Protein AF-A0A8J2K174-F1 (afdb_monomer)

Radius of gyration: 14.91 Å; Cα contacts (8 Å, |Δi|>4): 85; chains: 1; bounding box: 28×33×43 Å

Sequence (84 aa):
MYGVSFNVVLQAAFTGGVRNFMLEKNIEIPEAIHCVVPLPVPGHPGKLRNHMTAILNTLPVGIEDPRERIRDIQKSFRSLQSSS

Solvent-accessible surface area (backbone atoms only — not comparable to full-atom values): 5193 Å² total; per-residue (Å²): 131,91,88,70,57,70,67,42,53,52,51,40,52,51,35,49,50,53,38,52,51,31,57,78,66,74,43,87,76,51,64,56,45,82,43,81,46,78,40,89,47,89,85,70,67,102,59,100,66,98,74,74,44,68,45,87,42,77,42,56,39,48,52,77,53,68,72,57,33,40,53,50,48,44,54,54,52,53,54,54,64,72,72,109

Secondary structure (DSSP, 8-state):
-----HHHHHHHHHHHHHHHHHHHTT----S-EEEEEEEPPTT--SS-----EEEEEEE-TT---HHHHHHHHHHHHHHHHTT-

Nearest PDB structures (foldseek):
  5owv-assembly1_D  TM=2.476E-01  e=5.466E+00  Campylobacter jejuni
  3w1i-assembly1_E  TM=2.344E-01  e=5.466E+00  Aquifex aeolicus VF5

Foldseek 3Di:
DLPADPVLVVLLVVLQVVLVVCVVVVHDFDQWDWDKAKDDDPPDDPDPDPDIDIDTFIQGSVDDDSVVSSVVSRVRVVVVVVVD

Organism: NCBI:txid39272

Structure (mmCIF, N/CA/C/O backbone):
data_AF-A0A8J2K174-F1
#
_entry.id   AF-A0A8J2K174-F1
#
loop_
_atom_site.group_PDB
_atom_site.id
_atom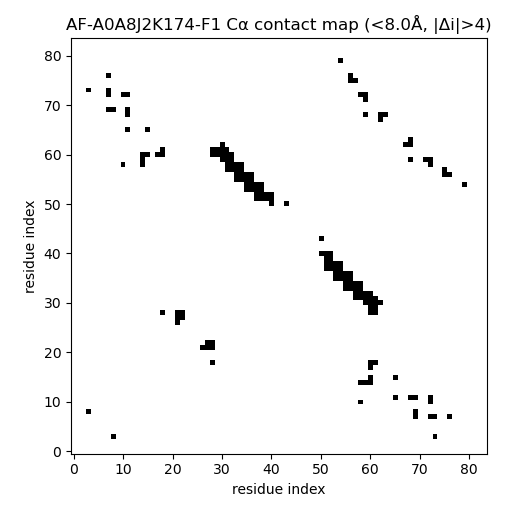_site.type_symbol
_atom_site.label_atom_id
_atom_site.label_alt_id
_atom_site.label_comp_id
_atom_site.label_asym_id
_atom_site.label_entity_id
_atom_site.label_seq_id
_atom_site.pdbx_PDB_ins_code
_atom_site.Cartn_x
_atom_site.Cartn_y
_atom_site.Cartn_z
_atom_site.occupancy
_atom_site.B_iso_or_equiv
_atom_site.auth_seq_id
_atom_site.auth_comp_id
_atom_site.auth_asym_id
_atom_site.auth_atom_id
_atom_site.pdbx_PDB_model_num
ATOM 1 N N . MET A 1 1 ? 8.465 -19.346 0.224 1.00 54.62 1 MET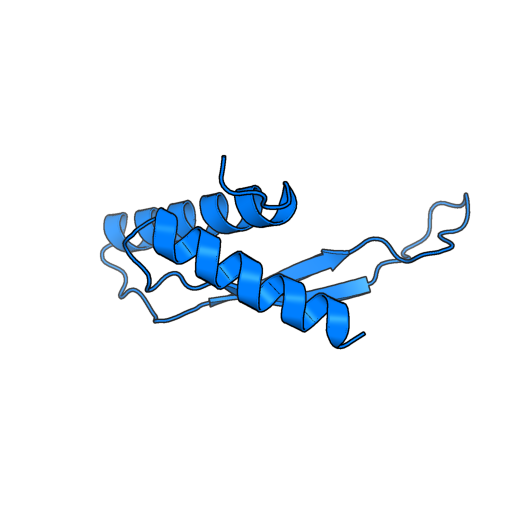 A N 1
ATOM 2 C CA . MET A 1 1 ? 8.824 -18.018 -0.328 1.00 54.62 1 MET A CA 1
ATOM 3 C C . MET A 1 1 ? 7.585 -17.470 -1.037 1.00 54.62 1 MET A C 1
ATOM 5 O O . MET A 1 1 ? 6.990 -18.228 -1.785 1.00 54.62 1 MET A O 1
ATOM 9 N N . TYR A 1 2 ? 7.130 -16.240 -0.764 1.00 68.94 2 TYR A N 1
ATOM 10 C CA . TYR A 1 2 ? 5.787 -15.768 -1.174 1.00 68.94 2 TYR A CA 1
ATOM 11 C C . TYR A 1 2 ? 5.601 -15.485 -2.683 1.00 68.94 2 TYR A C 1
ATOM 13 O O . TYR A 1 2 ? 4.498 -15.138 -3.091 1.00 68.94 2 TYR A O 1
ATOM 21 N N . GLY A 1 3 ? 6.638 -15.630 -3.520 1.00 83.38 3 GLY A N 1
ATOM 22 C CA . GLY A 1 3 ? 6.520 -15.456 -4.978 1.00 83.38 3 GLY A CA 1
ATOM 23 C C . GLY A 1 3 ? 6.096 -14.048 -5.423 1.00 83.38 3 GLY A C 1
ATOM 24 O O . GLY A 1 3 ? 5.468 -13.907 -6.471 1.00 83.38 3 GLY A O 1
ATOM 25 N N . VAL A 1 4 ? 6.397 -13.025 -4.614 1.00 87.31 4 VAL A N 1
ATOM 26 C CA . VAL A 1 4 ? 5.977 -11.633 -4.841 1.00 87.31 4 VAL A CA 1
ATOM 27 C C . VAL A 1 4 ? 7.104 -10.794 -5.448 1.00 87.31 4 VAL A C 1
ATOM 29 O O . VAL A 1 4 ? 8.282 -11.102 -5.264 1.00 87.31 4 VAL A O 1
ATOM 32 N N . SER A 1 5 ? 6.756 -9.710 -6.148 1.00 87.50 5 SER A N 1
ATOM 33 C CA . SER A 1 5 ? 7.752 -8.762 -6.666 1.00 87.50 5 SER A CA 1
ATOM 34 C C . SER A 1 5 ? 8.389 -7.931 -5.544 1.00 87.50 5 SER A C 1
ATOM 36 O O . SER A 1 5 ? 7.774 -7.701 -4.502 1.00 87.50 5 SER A O 1
ATOM 38 N N . PHE A 1 6 ? 9.597 -7.408 -5.774 1.00 89.12 6 PHE A N 1
ATOM 39 C CA . PHE A 1 6 ? 10.259 -6.506 -4.824 1.00 89.12 6 PHE A CA 1
ATOM 40 C C . PHE A 1 6 ? 9.419 -5.255 -4.507 1.00 89.12 6 PHE A C 1
ATOM 42 O O . PHE A 1 6 ? 9.356 -4.833 -3.355 1.00 89.12 6 PHE A O 1
ATOM 49 N N . ASN A 1 7 ? 8.704 -4.709 -5.498 1.00 88.25 7 ASN A N 1
ATOM 50 C CA . ASN A 1 7 ? 7.819 -3.557 -5.303 1.00 88.25 7 ASN A CA 1
ATOM 51 C C . ASN A 1 7 ? 6.694 -3.867 -4.296 1.00 88.25 7 ASN A C 1
ATOM 53 O O . ASN A 1 7 ? 6.415 -3.064 -3.411 1.00 88.25 7 ASN A O 1
ATOM 57 N N . VAL A 1 8 ? 6.110 -5.070 -4.359 1.00 90.94 8 VAL A N 1
ATOM 58 C CA . VAL A 1 8 ? 5.090 -5.513 -3.390 1.00 90.94 8 VAL A CA 1
ATOM 59 C C . VAL A 1 8 ? 5.667 -5.578 -1.974 1.00 90.94 8 VAL A C 1
ATOM 61 O O . VAL A 1 8 ? 5.011 -5.146 -1.029 1.00 90.94 8 VAL A O 1
ATOM 64 N N . VAL A 1 9 ? 6.901 -6.068 -1.816 1.00 92.69 9 VAL A N 1
ATOM 65 C CA . VAL A 1 9 ? 7.576 -6.094 -0.506 1.00 92.69 9 VAL A CA 1
ATOM 66 C C . VAL A 1 9 ? 7.775 -4.677 0.032 1.00 92.69 9 VAL A C 1
ATOM 68 O O . VAL A 1 9 ? 7.459 -4.417 1.192 1.00 92.69 9 VAL A O 1
ATOM 71 N N . LEU A 1 10 ? 8.253 -3.756 -0.809 1.00 92.62 10 LEU A N 1
ATOM 72 C CA . LEU A 1 10 ? 8.495 -2.368 -0.419 1.00 92.62 10 LEU A CA 1
ATOM 73 C C . LEU A 1 10 ? 7.197 -1.662 -0.002 1.00 92.62 10 LEU A C 1
ATOM 75 O O . LEU A 1 10 ? 7.149 -1.022 1.046 1.00 92.62 10 LEU A O 1
ATOM 79 N N . GLN A 1 11 ? 6.126 -1.837 -0.776 1.00 92.88 11 GLN A N 1
ATOM 80 C CA . G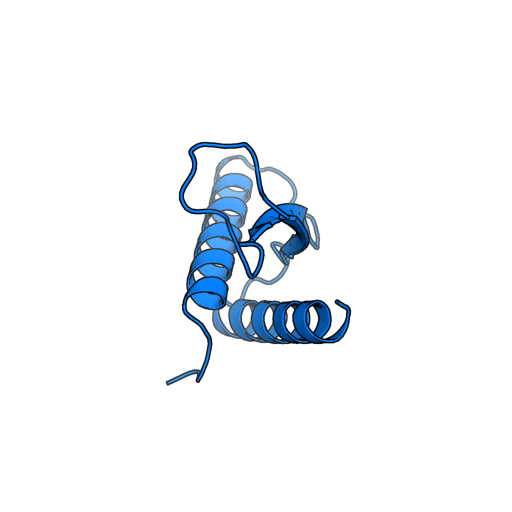LN A 1 11 ? 4.811 -1.285 -0.453 1.00 92.88 11 GLN A CA 1
ATOM 81 C C . GLN A 1 11 ? 4.243 -1.871 0.844 1.00 92.88 11 GLN A C 1
ATOM 83 O O . GLN A 1 11 ? 3.700 -1.128 1.659 1.00 92.88 11 GLN A O 1
ATOM 88 N N . ALA A 1 12 ? 4.397 -3.176 1.085 1.00 94.31 12 ALA A N 1
ATOM 89 C CA . ALA A 1 12 ? 3.941 -3.812 2.321 1.00 94.31 12 ALA A CA 1
ATOM 90 C C . ALA A 1 12 ? 4.705 -3.311 3.554 1.00 94.31 12 ALA A C 1
ATOM 92 O O . ALA A 1 12 ? 4.092 -3.051 4.595 1.00 94.31 12 ALA A O 1
ATOM 93 N N . ALA A 1 13 ? 6.023 -3.132 3.424 1.00 94.88 13 ALA A N 1
ATOM 94 C CA . ALA A 1 13 ? 6.859 -2.551 4.467 1.00 94.88 13 ALA A CA 1
ATOM 95 C C . ALA A 1 13 ? 6.447 -1.102 4.767 1.00 94.88 13 ALA A C 1
ATOM 97 O O . ALA A 1 13 ? 6.239 -0.759 5.928 1.00 94.88 13 ALA A O 1
ATOM 98 N N . PHE A 1 14 ? 6.241 -0.282 3.731 1.00 95.31 14 PHE A N 1
ATOM 99 C CA . PHE A 1 14 ? 5.790 1.102 3.887 1.00 95.31 14 PHE A CA 1
ATOM 100 C C . PHE A 1 14 ? 4.409 1.183 4.551 1.00 95.31 14 PHE A C 1
ATOM 102 O O . PHE A 1 14 ? 4.233 1.907 5.525 1.00 95.31 14 PHE A O 1
ATOM 109 N N . THR A 1 15 ? 3.456 0.366 4.096 1.00 97.06 15 THR A N 1
ATOM 110 C CA . THR A 1 15 ? 2.105 0.267 4.676 1.00 97.06 15 THR A CA 1
ATOM 111 C C . THR A 1 15 ? 2.164 -0.099 6.164 1.00 97.06 15 THR A C 1
ATOM 113 O O . THR A 1 15 ? 1.474 0.502 6.983 1.00 97.06 15 THR A O 1
ATOM 116 N N . GLY A 1 16 ? 3.031 -1.047 6.540 1.00 97.19 16 GLY A N 1
ATOM 117 C CA . GLY A 1 16 ? 3.252 -1.404 7.943 1.00 97.19 16 GLY A CA 1
ATOM 118 C C . GLY A 1 16 ? 3.904 -0.301 8.767 1.00 97.19 16 GLY A C 1
ATOM 119 O O . GLY A 1 16 ? 3.485 -0.065 9.895 1.00 97.19 16 GLY A O 1
ATOM 120 N N . GLY A 1 17 ? 4.883 0.401 8.197 1.00 97.12 17 GLY A N 1
ATOM 121 C CA . GLY A 1 17 ? 5.514 1.553 8.835 1.00 97.12 17 GLY A CA 1
ATOM 122 C C . GLY A 1 17 ? 4.513 2.671 9.121 1.00 97.12 17 GLY A C 1
ATOM 123 O O . GLY A 1 17 ? 4.464 3.170 10.241 1.00 97.12 17 GLY A O 1
ATOM 124 N N . VAL A 1 18 ? 3.661 3.007 8.148 1.00 97.19 18 VAL A N 1
ATOM 125 C CA . VAL A 1 18 ? 2.601 4.013 8.320 1.00 97.19 18 VAL A CA 1
ATOM 126 C C . VAL A 1 18 ? 1.592 3.581 9.384 1.00 97.19 18 VAL A C 1
ATOM 128 O O . VAL A 1 18 ? 1.261 4.383 10.254 1.00 97.19 18 VAL A O 1
ATOM 131 N N . ARG A 1 19 ? 1.153 2.314 9.378 1.00 97.75 19 ARG A N 1
ATOM 132 C CA . ARG A 1 19 ? 0.262 1.778 10.420 1.00 97.75 19 ARG A CA 1
ATOM 133 C C . ARG A 1 19 ? 0.882 1.910 11.814 1.00 97.75 19 ARG A C 1
ATOM 135 O O . ARG A 1 19 ? 0.230 2.400 12.730 1.00 97.75 19 ARG A O 1
ATOM 142 N N . ASN A 1 20 ? 2.139 1.497 11.972 1.00 97.75 20 ASN A N 1
ATOM 143 C CA . ASN A 1 20 ? 2.848 1.578 13.251 1.00 97.75 20 ASN A CA 1
ATOM 144 C C . ASN A 1 20 ? 2.990 3.025 13.729 1.00 97.75 20 ASN A C 1
ATOM 146 O O . ASN A 1 20 ? 2.797 3.301 14.908 1.00 97.75 20 ASN A O 1
ATOM 150 N N . PHE A 1 21 ? 3.271 3.950 12.811 1.00 98.19 21 PHE A N 1
ATOM 151 C CA . PHE A 1 21 ? 3.312 5.374 13.115 1.00 98.19 21 PHE A CA 1
ATOM 152 C C . PHE A 1 21 ? 1.947 5.902 13.587 1.00 98.19 21 PHE A C 1
ATOM 154 O O . PHE A 1 21 ? 1.885 6.612 14.586 1.00 98.19 21 PHE A O 1
ATOM 161 N N . MET A 1 22 ? 0.847 5.532 12.921 1.00 98.00 22 MET A N 1
ATOM 162 C CA . MET A 1 22 ? -0.507 5.920 13.344 1.00 98.00 22 MET A CA 1
ATOM 163 C C . MET A 1 22 ? -0.830 5.403 14.751 1.00 98.00 22 MET A C 1
ATOM 165 O O . MET A 1 22 ? -1.286 6.177 15.590 1.00 98.00 22 MET A O 1
ATOM 169 N N . LEU A 1 23 ? -0.510 4.135 15.033 1.00 97.69 23 LEU A N 1
ATOM 170 C CA . LEU A 1 23 ? -0.654 3.531 16.362 1.00 97.69 23 LEU A CA 1
ATOM 171 C C . LEU A 1 23 ? 0.143 4.291 17.428 1.00 97.69 23 LEU A C 1
ATOM 173 O O . LEU A 1 23 ? -0.407 4.648 18.465 1.00 97.69 23 LEU A O 1
ATOM 177 N N . GLU A 1 24 ? 1.418 4.588 17.161 1.00 98.50 24 GLU A N 1
ATOM 178 C CA . GLU A 1 24 ? 2.289 5.337 18.079 1.00 98.50 24 GLU A CA 1
ATOM 179 C C . GLU A 1 24 ? 1.729 6.731 18.402 1.00 98.50 24 GLU A C 1
ATOM 181 O O . GLU A 1 24 ? 1.908 7.247 19.505 1.00 98.50 24 GLU A O 1
ATOM 186 N N . LYS A 1 25 ? 1.034 7.352 17.444 1.00 98.31 25 LYS A N 1
ATOM 187 C CA . LYS A 1 25 ? 0.442 8.686 17.589 1.00 98.31 25 LYS A CA 1
ATOM 188 C C . LYS A 1 25 ? -1.015 8.679 18.058 1.00 98.31 25 LYS A C 1
ATOM 190 O O . LYS A 1 25 ? -1.596 9.757 18.146 1.00 98.31 25 LYS A O 1
ATOM 195 N N . ASN A 1 26 ? -1.593 7.521 18.393 1.00 98.06 26 ASN A N 1
ATOM 196 C CA . ASN A 1 26 ? -3.021 7.368 18.712 1.00 98.06 26 ASN A CA 1
ATOM 197 C C . ASN A 1 26 ? -3.944 7.946 17.619 1.00 98.06 26 ASN A C 1
ATOM 199 O O . ASN A 1 26 ? -4.990 8.523 17.909 1.00 98.06 26 ASN A O 1
ATOM 203 N N . ILE A 1 27 ? -3.528 7.823 16.358 1.00 98.06 27 ILE A N 1
ATOM 204 C CA . ILE A 1 27 ? -4.320 8.206 15.189 1.00 98.06 27 ILE A CA 1
ATOM 205 C C . ILE A 1 27 ? -5.187 7.008 14.800 1.00 98.06 27 ILE A C 1
ATOM 207 O O . ILE A 1 27 ? -4.701 5.877 14.747 1.00 98.06 27 ILE A O 1
ATOM 211 N N . GLU A 1 28 ? -6.464 7.260 14.515 1.00 97.81 28 GLU A N 1
ATOM 212 C CA . GLU A 1 28 ? -7.375 6.241 13.993 1.00 97.81 28 GLU A CA 1
ATOM 213 C C . GLU A 1 28 ? -6.824 5.645 12.690 1.00 97.81 28 GLU A C 1
ATOM 215 O O . GLU A 1 28 ? -6.409 6.371 11.784 1.00 97.81 28 GLU A O 1
ATOM 220 N N . ILE A 1 29 ? -6.800 4.315 12.603 1.00 97.81 29 ILE A N 1
ATOM 221 C CA . ILE A 1 29 ? -6.279 3.617 11.429 1.00 97.81 29 ILE A CA 1
ATOM 222 C C . ILE A 1 29 ? -7.422 3.470 10.422 1.00 97.81 29 ILE A C 1
ATOM 224 O O . ILE A 1 29 ? -8.367 2.734 10.706 1.00 97.81 29 ILE A O 1
ATOM 228 N N . PRO A 1 30 ? -7.352 4.120 9.248 1.00 97.31 30 PRO A N 1
ATOM 229 C CA . PRO A 1 30 ? -8.355 3.914 8.214 1.00 97.31 30 PRO A CA 1
ATOM 230 C C . PRO A 1 30 ? -8.216 2.513 7.603 1.00 97.31 30 PRO A C 1
ATOM 232 O O . PRO A 1 30 ? -7.174 1.869 7.715 1.00 97.31 30 PRO A O 1
ATOM 235 N N . GLU A 1 31 ? -9.227 2.059 6.865 1.00 96.81 31 GLU A N 1
ATOM 236 C CA . GLU A 1 31 ? -9.136 0.804 6.101 1.00 96.81 31 GLU A CA 1
ATOM 237 C C . GLU A 1 31 ? -7.974 0.834 5.093 1.00 96.81 31 GLU A C 1
ATOM 239 O O . GLU A 1 31 ? -7.184 -0.109 4.974 1.00 96.81 31 GLU A O 1
ATOM 244 N N . ALA A 1 32 ? -7.818 1.962 4.396 1.00 96.25 32 ALA A N 1
ATOM 245 C CA . ALA A 1 32 ? -6.767 2.152 3.413 1.00 96.25 32 ALA A CA 1
ATOM 246 C C . ALA A 1 32 ? -6.340 3.617 3.276 1.00 96.25 32 ALA A C 1
ATOM 248 O O . ALA A 1 32 ? -7.059 4.538 3.660 1.00 96.25 32 ALA A O 1
ATOM 249 N N . ILE A 1 33 ? -5.171 3.821 2.669 1.00 95.44 33 ILE A N 1
ATOM 250 C CA . ILE A 1 33 ? -4.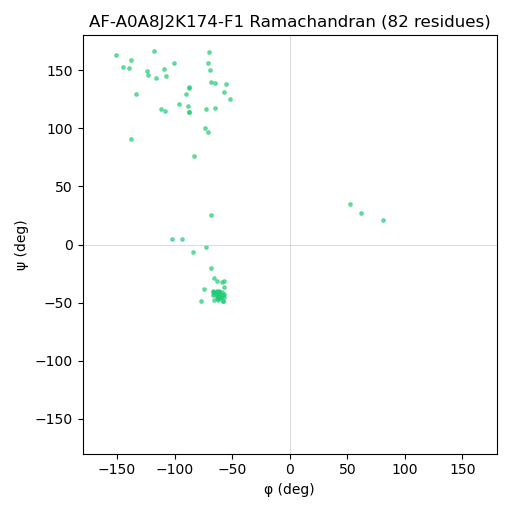674 5.133 2.241 1.00 95.44 33 ILE A CA 1
ATOM 251 C C . ILE A 1 33 ? -4.351 5.118 0.749 1.00 95.44 33 ILE A C 1
ATOM 253 O O . ILE A 1 33 ? -3.931 4.098 0.200 1.00 95.44 33 ILE A O 1
ATOM 257 N N . HIS A 1 34 ? -4.495 6.265 0.092 1.00 93.94 34 HIS A N 1
ATOM 258 C CA . HIS A 1 34 ? -4.076 6.425 -1.296 1.00 93.94 34 HIS A CA 1
ATOM 259 C C . HIS A 1 34 ? -2.608 6.842 -1.380 1.00 93.94 34 HIS A C 1
ATOM 261 O O . HIS A 1 34 ? -2.148 7.720 -0.652 1.00 93.94 34 HIS A O 1
ATOM 267 N N . CYS A 1 35 ? -1.871 6.214 -2.290 1.00 91.25 35 CYS A N 1
ATOM 268 C CA . CYS A 1 35 ? -0.459 6.466 -2.527 1.00 91.25 35 CYS A CA 1
ATOM 269 C C . CYS A 1 35 ? -0.205 6.589 -4.030 1.00 91.25 35 CYS A C 1
ATOM 271 O O . CYS A 1 35 ? -0.605 5.725 -4.809 1.00 91.25 35 CYS A O 1
ATOM 273 N N . VAL A 1 36 ? 0.480 7.655 -4.440 1.00 91.25 36 VAL A N 1
ATOM 274 C CA . VAL A 1 36 ? 0.936 7.815 -5.822 1.00 91.25 36 VAL A CA 1
ATOM 275 C C . VAL A 1 36 ? 2.303 7.157 -5.953 1.00 91.25 36 VAL A C 1
ATOM 277 O O . VAL A 1 36 ? 3.252 7.557 -5.279 1.00 91.25 36 VAL A O 1
ATOM 280 N N . VAL A 1 37 ? 2.411 6.154 -6.825 1.00 87.12 37 VAL A N 1
ATOM 281 C CA . VAL A 1 37 ? 3.664 5.433 -7.072 1.00 87.12 37 VAL A CA 1
ATOM 282 C C . VAL A 1 37 ? 4.155 5.763 -8.481 1.00 87.12 37 VAL A C 1
ATOM 284 O O . VAL A 1 37 ? 3.467 5.427 -9.449 1.00 87.12 37 VAL A O 1
ATOM 287 N N . PRO A 1 38 ? 5.325 6.411 -8.632 1.00 87.12 38 PRO A N 1
ATOM 288 C CA . PRO A 1 38 ? 5.901 6.662 -9.943 1.00 87.12 38 PRO A CA 1
ATOM 289 C C . PRO A 1 38 ? 6.355 5.346 -10.582 1.00 87.12 38 PRO A C 1
ATOM 291 O O . PRO A 1 38 ? 6.928 4.481 -9.917 1.00 87.12 38 PRO A O 1
ATOM 294 N N . LEU A 1 39 ? 6.122 5.210 -11.884 1.00 83.06 39 LEU A N 1
ATOM 295 C CA . LEU A 1 39 ? 6.542 4.067 -12.683 1.00 83.06 39 LEU A CA 1
ATOM 296 C C . LEU A 1 39 ? 7.408 4.529 -13.864 1.00 83.06 39 LEU A C 1
ATOM 298 O O . LEU A 1 39 ? 7.178 5.607 -14.428 1.00 83.06 39 LEU A O 1
ATOM 302 N N . PRO A 1 40 ? 8.399 3.715 -14.267 1.00 78.06 40 PRO A N 1
ATOM 303 C CA . PRO A 1 40 ? 9.145 3.969 -15.487 1.00 78.06 40 PRO A CA 1
ATOM 304 C C . PRO A 1 40 ? 8.220 3.852 -16.703 1.00 78.06 40 PRO A C 1
ATOM 306 O O . PRO A 1 40 ? 7.402 2.936 -16.789 1.00 78.06 40 PRO A O 1
ATOM 309 N N . VAL A 1 41 ? 8.378 4.764 -17.661 1.00 81.88 41 VAL A N 1
ATOM 310 C CA . VAL A 1 41 ? 7.672 4.704 -18.947 1.00 81.88 41 VAL A CA 1
ATOM 311 C C . VAL A 1 41 ? 8.523 3.904 -19.941 1.00 81.88 41 VAL A C 1
ATOM 313 O O . VAL A 1 41 ? 9.715 4.206 -20.088 1.00 81.88 41 VAL A O 1
ATOM 316 N N . PRO A 1 42 ? 7.962 2.898 -20.637 1.00 80.50 42 PRO A N 1
ATOM 317 C CA . PRO A 1 42 ? 8.662 2.222 -21.726 1.00 80.50 42 PRO A CA 1
ATOM 318 C C . PRO A 1 42 ? 9.127 3.218 -22.801 1.00 80.50 42 PRO A C 1
ATOM 320 O O . PRO A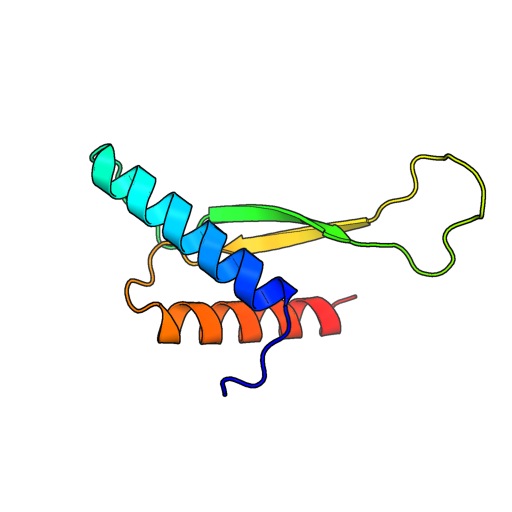 1 42 ? 8.384 4.116 -23.183 1.00 80.50 42 PRO A O 1
ATOM 323 N N . GLY A 1 43 ? 10.351 3.058 -23.313 1.00 81.56 43 GLY A N 1
ATOM 324 C CA . GLY A 1 43 ? 10.879 3.926 -24.376 1.00 81.56 4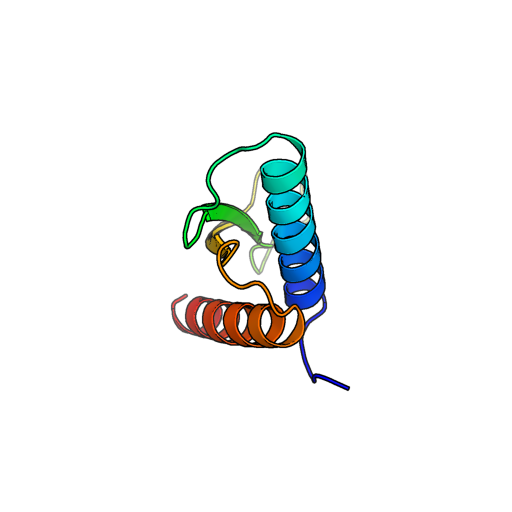3 GLY A CA 1
ATOM 325 C C . GLY A 1 43 ? 11.445 5.274 -23.907 1.00 81.56 43 GLY A C 1
ATOM 326 O O . GLY A 1 43 ? 11.567 6.194 -24.716 1.00 81.56 43 GLY A O 1
ATOM 327 N N . HIS A 1 44 ? 11.812 5.401 -22.626 1.00 75.25 44 HIS A N 1
ATOM 328 C CA . HIS A 1 44 ? 12.432 6.614 -22.086 1.00 75.25 44 HIS A CA 1
ATOM 329 C C . HIS A 1 44 ? 13.656 7.058 -22.927 1.00 75.25 44 HIS A C 1
ATOM 331 O O . HIS A 1 44 ? 14.590 6.273 -23.118 1.00 75.25 44 HIS A O 1
ATOM 337 N N . PRO A 1 45 ? 13.704 8.315 -23.416 1.00 80.31 45 PRO A N 1
ATOM 338 C CA . PRO A 1 45 ? 14.817 8.798 -24.229 1.00 80.31 45 PRO A CA 1
ATOM 339 C C . PRO A 1 45 ? 16.098 8.928 -23.393 1.00 80.31 45 PRO A C 1
ATOM 341 O O . PRO A 1 45 ? 16.044 9.274 -22.220 1.00 80.31 45 PRO A O 1
ATOM 344 N N . GLY A 1 46 ? 17.279 8.760 -23.993 1.00 83.69 46 GLY A N 1
ATOM 345 C CA . GLY A 1 46 ? 18.578 8.965 -23.318 1.00 83.69 46 GLY A CA 1
ATOM 346 C C . GLY A 1 46 ? 18.903 10.427 -22.955 1.00 83.69 46 GLY A C 1
ATOM 347 O O . GLY A 1 46 ? 20.067 10.807 -22.905 1.00 83.69 46 GLY A O 1
ATOM 348 N N . LYS A 1 47 ? 17.887 11.277 -22.776 1.00 86.50 47 LYS A N 1
ATOM 349 C CA . LYS A 1 47 ? 18.002 12.703 -22.455 1.00 86.50 47 LYS A CA 1
ATOM 350 C C . LYS A 1 47 ? 17.395 12.949 -21.078 1.00 86.50 47 LYS A C 1
ATOM 352 O O . LYS A 1 47 ? 16.361 12.373 -20.754 1.00 86.50 47 LYS A O 1
ATOM 357 N N . LEU A 1 48 ? 17.988 13.857 -20.307 1.00 82.25 48 LEU A N 1
ATOM 358 C CA . LEU A 1 48 ? 17.434 14.300 -19.027 1.00 82.25 48 LEU A CA 1
ATOM 359 C C . LEU A 1 48 ? 16.188 15.165 -19.282 1.00 82.25 48 LEU A C 1
ATOM 361 O O . LEU A 1 48 ? 16.294 16.344 -19.618 1.00 82.25 48 LEU A O 1
ATOM 365 N N . ARG A 1 49 ? 15.002 14.558 -19.194 1.00 81.00 49 ARG A N 1
ATOM 366 C CA . ARG A 1 49 ? 13.689 15.211 -19.302 1.00 81.00 49 ARG A CA 1
ATOM 367 C C . ARG A 1 49 ? 12.746 14.641 -18.250 1.00 81.00 49 ARG A C 1
ATOM 369 O O . ARG A 1 49 ? 12.923 13.510 -17.811 1.00 81.00 49 ARG A O 1
ATOM 376 N N . ASN A 1 50 ? 11.702 15.394 -17.918 1.00 81.88 50 ASN A N 1
ATOM 377 C CA . ASN A 1 50 ? 10.604 14.874 -17.109 1.00 81.88 50 ASN A CA 1
A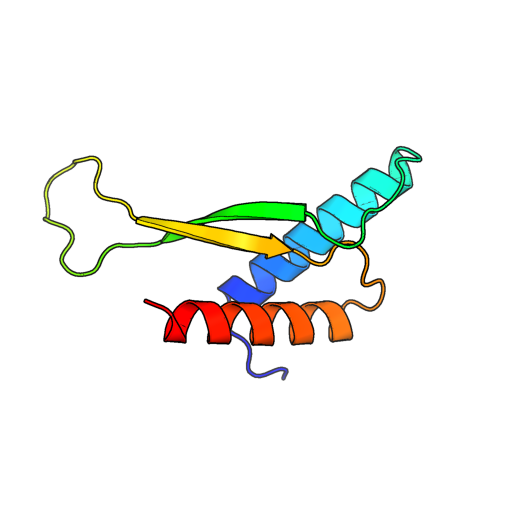TOM 378 C C . ASN A 1 50 ? 9.765 13.929 -17.974 1.00 81.88 50 ASN A C 1
ATOM 380 O O . ASN A 1 50 ? 8.979 14.372 -18.811 1.00 81.88 50 ASN A O 1
ATOM 384 N N . HIS A 1 51 ? 9.985 12.629 -17.807 1.00 82.56 51 HIS A N 1
ATOM 385 C CA . HIS A 1 51 ? 9.263 11.582 -18.516 1.00 82.56 51 HIS A CA 1
ATOM 386 C C . HIS A 1 51 ? 8.930 10.460 -17.532 1.00 82.56 51 HIS A C 1
ATOM 388 O O . HIS A 1 51 ? 9.725 9.556 -17.290 1.00 82.56 51 HIS A O 1
ATOM 394 N N . MET A 1 52 ? 7.758 10.567 -16.914 1.00 83.81 52 MET A N 1
ATOM 395 C CA . MET A 1 52 ? 7.290 9.638 -15.893 1.00 83.81 52 MET A CA 1
ATOM 396 C C . MET A 1 52 ? 5.808 9.350 -16.091 1.00 83.81 52 MET A C 1
ATOM 398 O O . MET A 1 52 ? 5.064 10.201 -16.576 1.00 83.81 52 MET A O 1
ATOM 402 N N . THR A 1 53 ? 5.389 8.167 -15.665 1.00 87.94 53 THR A N 1
ATOM 403 C CA . THR A 1 53 ? 3.986 7.864 -15.402 1.00 87.94 53 THR A CA 1
ATOM 404 C C . THR A 1 53 ? 3.847 7.517 -13.925 1.00 87.94 53 THR A C 1
ATOM 406 O O . THR A 1 53 ? 4.844 7.330 -13.222 1.00 87.94 53 THR A O 1
ATOM 409 N N . ALA A 1 54 ? 2.625 7.481 -13.422 1.00 89.50 54 ALA A N 1
ATOM 410 C CA . ALA A 1 54 ? 2.357 7.095 -12.051 1.00 89.50 54 ALA A CA 1
ATOM 411 C C . ALA A 1 54 ? 1.047 6.323 -11.976 1.00 89.50 54 ALA A C 1
ATOM 413 O O . ALA A 1 54 ? 0.143 6.524 -12.786 1.00 89.50 54 ALA A O 1
ATOM 414 N N . ILE A 1 55 ? 0.951 5.463 -10.972 1.00 88.00 55 ILE A N 1
ATOM 415 C CA . ILE A 1 55 ? -0.297 4.814 -10.587 1.00 88.00 55 ILE A CA 1
ATOM 416 C C . ILE A 1 55 ? -0.795 5.420 -9.285 1.00 88.00 55 ILE A C 1
ATOM 418 O O . ILE A 1 55 ? -0.007 5.750 -8.394 1.00 88.00 55 ILE A O 1
ATOM 422 N N . LEU A 1 56 ? -2.113 5.525 -9.166 1.00 90.19 56 LEU A N 1
ATOM 423 C CA . LEU A 1 56 ? -2.760 5.702 -7.878 1.00 90.19 56 LEU A CA 1
ATOM 424 C C . LEU A 1 56 ? -3.008 4.312 -7.296 1.00 90.19 56 LEU A C 1
ATOM 426 O O . LEU A 1 56 ? -3.772 3.527 -7.853 1.00 90.19 56 LEU A O 1
ATOM 430 N N . ASN A 1 57 ? -2.328 4.001 -6.201 1.00 90.00 57 ASN A N 1
ATOM 431 C CA . ASN A 1 57 ? -2.441 2.729 -5.509 1.00 90.00 57 ASN A CA 1
ATOM 432 C C . ASN A 1 57 ? -3.157 2.906 -4.166 1.00 90.00 57 ASN A C 1
ATOM 434 O O . ASN A 1 57 ? -3.052 3.953 -3.525 1.00 90.00 57 ASN A O 1
ATOM 438 N N . THR A 1 58 ? -3.843 1.859 -3.722 1.00 93.12 58 THR A N 1
ATOM 439 C CA . THR A 1 58 ? -4.540 1.823 -2.434 1.00 93.12 58 THR A CA 1
ATOM 440 C C . THR A 1 58 ? -3.778 0.890 -1.501 1.00 93.12 58 THR A C 1
ATOM 442 O O . THR A 1 58 ? -3.661 -0.303 -1.769 1.00 93.12 58 THR A O 1
ATOM 445 N N . LEU A 1 59 ? -3.214 1.442 -0.426 1.00 95.19 59 LEU A N 1
ATOM 446 C CA . LEU A 1 59 ? -2.425 0.702 0.554 1.00 95.19 59 LEU A CA 1
ATOM 447 C C . LEU A 1 59 ? -3.308 0.304 1.748 1.00 95.19 59 LEU A C 1
ATOM 449 O O . LEU A 1 59 ? -3.846 1.195 2.414 1.00 95.19 59 LEU A O 1
ATOM 453 N N . PRO A 1 60 ? -3.443 -0.997 2.055 1.00 97.00 60 PRO A N 1
ATOM 454 C CA . PRO A 1 60 ? -4.370 -1.488 3.071 1.00 97.00 60 PRO A CA 1
ATOM 455 C C . PRO A 1 60 ? -3.762 -1.398 4.482 1.00 97.00 60 PRO A C 1
ATOM 457 O O . PRO A 1 60 ? -3.303 -2.392 5.051 1.00 97.00 60 PRO A O 1
ATOM 460 N N . VAL A 1 61 ? -3.710 -0.190 5.053 1.00 97.44 61 VAL A N 1
ATOM 461 C CA . VAL A 1 61 ? -3.178 0.035 6.416 1.00 97.44 61 VAL A CA 1
ATOM 462 C C . VAL A 1 61 ? -4.067 -0.564 7.511 1.00 97.44 61 VAL A C 1
ATOM 464 O O . VAL A 1 61 ? -3.556 -0.852 8.597 1.00 97.44 61 VAL A O 1
ATOM 467 N N . GLY A 1 62 ? -5.348 -0.824 7.221 1.00 96.88 62 GLY A N 1
ATOM 468 C CA . GLY A 1 62 ? -6.286 -1.504 8.116 1.00 96.88 62 GLY A CA 1
ATOM 469 C C . GLY A 1 62 ? -5.926 -2.968 8.392 1.00 96.88 62 GLY A C 1
ATOM 470 O O . GLY A 1 62 ? -6.154 -3.449 9.501 1.00 96.88 62 GLY A O 1
ATOM 471 N N . ILE A 1 63 ? -5.259 -3.652 7.451 1.00 97.12 63 ILE A N 1
ATOM 472 C CA . ILE A 1 63 ? -4.871 -5.064 7.601 1.00 97.12 63 ILE A CA 1
ATOM 473 C C . ILE A 1 63 ? -3.727 -5.201 8.610 1.00 97.12 63 ILE A C 1
ATOM 475 O O . ILE A 1 63 ? -2.605 -4.737 8.371 1.00 97.12 63 ILE A O 1
ATOM 479 N N . GLU A 1 64 ? -3.983 -5.892 9.719 1.00 94.81 64 GLU A N 1
ATOM 480 C CA . GLU A 1 64 ? -3.009 -6.105 10.791 1.00 94.81 64 GLU A CA 1
ATOM 481 C C . GLU A 1 64 ? -1.963 -7.173 10.445 1.00 94.81 64 GLU A C 1
ATOM 483 O O . GLU A 1 64 ? -0.766 -6.896 10.562 1.00 94.81 64 GLU A O 1
ATOM 488 N N . ASP A 1 65 ? -2.389 -8.350 9.963 1.00 94.94 65 ASP A N 1
ATOM 489 C CA . ASP A 1 65 ? -1.482 -9.453 9.622 1.00 94.94 65 ASP A CA 1
ATOM 490 C C . ASP A 1 65 ? -0.573 -9.059 8.439 1.00 94.94 65 ASP A C 1
ATOM 492 O O . ASP A 1 65 ? -1.050 -8.869 7.313 1.00 94.94 65 ASP A O 1
ATOM 496 N N . PRO A 1 66 ? 0.761 -8.998 8.631 1.00 91.50 66 PRO A N 1
ATOM 497 C CA . PRO A 1 66 ? 1.696 -8.692 7.553 1.00 91.50 66 PRO A CA 1
ATOM 498 C C . PRO A 1 66 ? 1.589 -9.648 6.356 1.00 91.50 66 PRO A C 1
ATOM 500 O O . PRO A 1 66 ? 1.836 -9.249 5.216 1.00 91.50 66 PRO A O 1
ATOM 503 N N . ARG A 1 67 ? 1.224 -10.916 6.584 1.00 92.38 67 ARG A N 1
ATOM 504 C CA . ARG A 1 67 ? 1.104 -11.927 5.523 1.00 92.38 67 ARG A CA 1
ATOM 505 C C . ARG A 1 67 ? -0.142 -11.707 4.683 1.00 92.38 67 ARG A C 1
ATOM 507 O O . ARG A 1 67 ? -0.121 -11.951 3.478 1.00 92.38 67 ARG A O 1
ATOM 514 N N . GLU A 1 68 ? -1.241 -11.310 5.310 1.00 94.12 68 GLU A N 1
ATOM 515 C CA . GLU A 1 68 ? -2.462 -10.909 4.616 1.00 94.12 68 GLU A CA 1
ATOM 516 C C . GLU A 1 68 ? -2.237 -9.616 3.830 1.00 94.12 68 GLU A C 1
ATOM 518 O O . GLU A 1 68 ? -2.527 -9.570 2.637 1.00 94.12 68 GLU A O 1
ATOM 523 N N . ARG A 1 69 ? -1.564 -8.634 4.436 1.00 94.94 69 ARG A N 1
ATOM 524 C CA . ARG A 1 69 ? -1.220 -7.360 3.794 1.00 94.94 69 ARG A CA 1
ATOM 525 C C . ARG A 1 69 ? -0.411 -7.542 2.510 1.00 94.94 69 ARG A C 1
ATOM 527 O O . ARG A 1 69 ? -0.719 -6.936 1.491 1.00 94.94 69 ARG A O 1
ATOM 534 N N . ILE A 1 70 ? 0.606 -8.407 2.532 1.00 94.38 70 ILE A N 1
ATOM 535 C CA . ILE A 1 70 ? 1.406 -8.726 1.335 1.00 94.38 70 ILE A CA 1
ATOM 536 C C . ILE A 1 70 ? 0.541 -9.362 0.239 1.00 94.38 70 ILE A C 1
ATOM 538 O O . ILE A 1 70 ? 0.709 -9.043 -0.941 1.00 94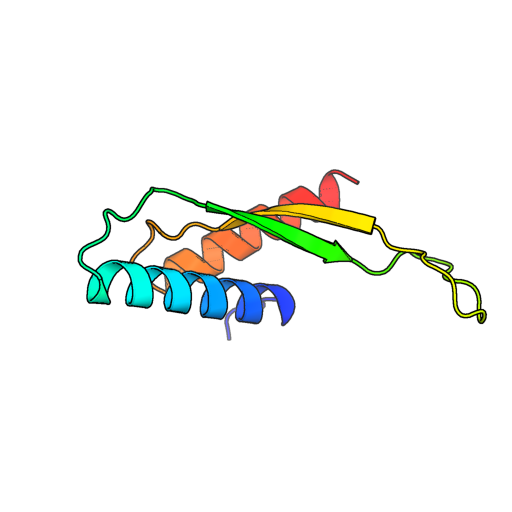.38 70 ILE A O 1
ATOM 542 N N . ARG A 1 71 ? -0.373 -10.268 0.609 1.00 92.88 71 ARG A N 1
ATOM 543 C CA . ARG A 1 71 ? -1.270 -10.940 -0.343 1.00 92.88 71 ARG A CA 1
ATOM 544 C C . ARG A 1 71 ? -2.235 -9.951 -0.993 1.00 92.88 71 ARG A C 1
ATOM 546 O O . ARG A 1 71 ? -2.411 -10.012 -2.211 1.00 92.88 71 ARG A O 1
ATOM 553 N N . ASP A 1 72 ? -2.800 -9.040 -0.209 1.00 93.69 72 ASP A N 1
ATOM 554 C CA . ASP A 1 72 ? -3.721 -8.020 -0.705 1.00 93.69 72 ASP A CA 1
ATOM 555 C C . ASP A 1 72 ? -3.020 -7.028 -1.645 1.00 93.69 72 ASP A C 1
ATOM 557 O O . ASP A 1 72 ? -3.435 -6.854 -2.792 1.00 93.69 72 ASP A O 1
ATOM 561 N N . ILE A 1 73 ? -1.856 -6.506 -1.241 1.00 93.06 73 ILE A N 1
ATOM 562 C CA . ILE A 1 73 ? -1.045 -5.615 -2.084 1.00 93.06 73 ILE A CA 1
ATOM 563 C C . ILE A 1 73 ? -0.647 -6.303 -3.393 1.00 93.06 73 ILE A C 1
ATOM 565 O O . ILE A 1 73 ? -0.715 -5.688 -4.456 1.00 93.06 73 ILE A O 1
ATOM 569 N N . GLN A 1 74 ? -0.270 -7.587 -3.365 1.00 91.44 74 GLN A N 1
ATOM 570 C CA . GLN A 1 74 ? 0.023 -8.323 -4.596 1.00 91.44 74 GLN A CA 1
ATOM 571 C C . GLN A 1 74 ? -1.190 -8.397 -5.530 1.00 91.44 74 GLN A C 1
ATOM 573 O O . GLN A 1 74 ? -1.038 -8.229 -6.743 1.00 91.44 74 GLN A O 1
ATOM 578 N N . LYS A 1 75 ? -2.374 -8.695 -4.989 1.00 90.62 75 LYS A N 1
ATOM 579 C CA . LYS A 1 75 ? -3.612 -8.800 -5.768 1.00 90.62 75 LYS A CA 1
ATOM 580 C C . LYS A 1 75 ? -3.950 -7.457 -6.418 1.00 90.62 75 LYS A C 1
ATOM 582 O O . LYS A 1 75 ? -4.164 -7.414 -7.630 1.00 90.62 75 LYS A O 1
ATOM 587 N N . SER A 1 76 ? -3.905 -6.377 -5.642 1.00 87.88 76 SER A N 1
ATOM 588 C CA . SER A 1 76 ? -4.145 -5.008 -6.110 1.00 87.88 76 SER A CA 1
ATOM 589 C C . SER A 1 76 ? -3.130 -4.583 -7.173 1.00 87.88 76 SER A C 1
ATOM 591 O O . SER A 1 76 ? -3.509 -4.091 -8.235 1.00 87.88 76 SER A O 1
ATOM 593 N N . PHE A 1 77 ? -1.843 -4.872 -6.965 1.00 85.81 77 PHE A N 1
ATOM 594 C CA . PHE A 1 77 ? -0.794 -4.530 -7.925 1.00 85.81 77 PHE A CA 1
ATOM 595 C C . PHE A 1 77 ? -0.945 -5.270 -9.264 1.00 85.81 77 PHE A C 1
ATOM 597 O O . PHE A 1 77 ? -0.792 -4.661 -10.320 1.00 85.81 77 PHE A O 1
ATOM 604 N N . ARG A 1 78 ? -1.301 -6.563 -9.251 1.00 86.31 78 ARG A N 1
ATOM 605 C CA . ARG A 1 78 ? -1.569 -7.326 -10.487 1.00 86.31 78 ARG A CA 1
ATOM 606 C C . ARG A 1 78 ? -2.766 -6.775 -11.261 1.00 86.31 78 ARG A C 1
ATOM 608 O O . ARG A 1 78 ? -2.700 -6.688 -12.480 1.00 86.31 78 ARG A O 1
ATOM 615 N N . SER A 1 79 ? -3.821 -6.373 -10.554 1.00 85.06 79 SER A N 1
ATOM 616 C CA . SER A 1 79 ? -4.993 -5.712 -11.142 1.00 85.06 79 SER A CA 1
ATOM 617 C C . SER A 1 79 ? -4.623 -4.397 -11.840 1.00 85.06 79 SER A C 1
ATOM 619 O O . SER A 1 79 ? -5.096 -4.113 -12.941 1.00 85.06 79 SER A O 1
ATOM 621 N N . LEU A 1 80 ? -3.738 -3.599 -11.235 1.00 82.00 80 LEU A N 1
ATOM 622 C CA . LEU A 1 80 ? -3.260 -2.351 -11.837 1.00 82.00 80 LEU A CA 1
ATOM 623 C C . LEU A 1 80 ? -2.427 -2.605 -13.098 1.00 82.00 80 LEU A C 1
ATOM 625 O O . LEU A 1 80 ? -2.611 -1.913 -14.093 1.00 82.00 80 LEU A O 1
ATOM 629 N N . GLN A 1 81 ? -1.574 -3.633 -13.092 1.00 76.06 81 GLN A N 1
ATOM 630 C CA . GLN A 1 81 ? -0.798 -4.023 -14.274 1.00 76.06 81 GLN A CA 1
ATOM 631 C C . GLN A 1 81 ? -1.670 -4.478 -15.451 1.00 76.06 81 GLN A C 1
ATOM 633 O O . GLN A 1 81 ? -1.270 -4.288 -16.591 1.00 76.06 81 GLN A O 1
ATOM 638 N N . SER A 1 82 ? -2.839 -5.074 -15.195 1.00 73.56 82 SER A N 1
ATOM 639 C CA . SER A 1 82 ? -3.774 -5.487 -16.251 1.00 73.56 82 SER A CA 1
ATOM 640 C C . SER A 1 82 ? -4.707 -4.374 -16.736 1.00 73.56 82 SER A C 1
ATOM 642 O O . SER A 1 82 ? -5.478 -4.606 -17.661 1.00 73.56 82 SER A O 1
ATOM 644 N N . SER A 1 83 ? -4.689 -3.203 -16.093 1.00 62.91 83 SER A N 1
ATOM 645 C CA . SER A 1 83 ? -5.604 -2.087 -16.382 1.00 62.91 83 SER A CA 1
ATOM 646 C C . SER A 1 83 ? -4.958 -0.962 -17.204 1.00 62.91 83 SER A C 1
ATOM 648 O O . SER A 1 83 ? -5.578 0.083 -17.386 1.00 62.91 83 SER A O 1
ATOM 650 N N . SER A 1 84 ? -3.707 -1.137 -17.645 1.00 53.50 84 SER A N 1
ATOM 651 C CA . SER A 1 84 ? -2.931 -0.173 -18.445 1.00 53.50 8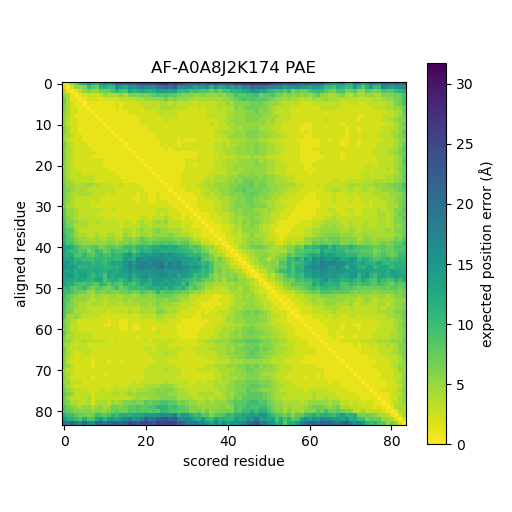4 SER A CA 1
ATOM 652 C C . SER A 1 84 ? -2.565 -0.736 -19.809 1.00 53.50 84 SER A C 1
ATOM 654 O O . SER A 1 84 ? -2.369 -1.968 -19.893 1.00 53.50 84 SER A O 1
#

pLDDT: mean 89.19, std 9.16, range [53.5, 98.5]

Mean predicted aligned error: 4.88 Å